Protein AF-A0A528B3T6-F1 (afdb_monomer)

Structure (mmCIF, N/CA/C/O backbone):
data_AF-A0A528B3T6-F1
#
_entry.id   AF-A0A528B3T6-F1
#
loop_
_atom_site.group_PDB
_atom_site.id
_atom_site.type_symbol
_atom_site.label_atom_id
_atom_site.label_alt_id
_atom_site.label_comp_id
_atom_site.label_asym_id
_atom_site.label_entity_id
_atom_site.label_seq_id
_atom_site.pdbx_PDB_ins_code
_atom_site.Cartn_x
_atom_site.Cartn_y
_atom_site.Cartn_z
_atom_site.occupancy
_atom_site.B_iso_or_equiv
_atom_site.auth_seq_id
_atom_site.auth_comp_id
_atom_site.auth_asym_id
_atom_site.auth_atom_id
_atom_site.pdbx_PDB_model_num
ATOM 1 N N . ALA A 1 1 ? 17.265 1.862 -13.400 1.00 64.94 1 ALA A N 1
ATOM 2 C CA . ALA A 1 1 ? 17.096 2.666 -12.178 1.00 64.94 1 ALA A CA 1
ATOM 3 C C . ALA A 1 1 ? 17.545 1.838 -10.991 1.00 64.94 1 ALA A C 1
ATOM 5 O O . ALA A 1 1 ? 17.247 0.642 -10.948 1.00 64.94 1 ALA A O 1
ATOM 6 N N . ASP A 1 2 ? 18.288 2.463 -10.087 1.00 90.25 2 ASP A N 1
ATOM 7 C CA . ASP A 1 2 ? 18.528 1.935 -8.749 1.00 90.25 2 ASP A CA 1
ATOM 8 C C . ASP A 1 2 ? 17.200 1.826 -7.971 1.00 90.25 2 ASP A C 1
ATOM 10 O O . ASP A 1 2 ? 16.128 2.189 -8.468 1.00 90.25 2 ASP A O 1
ATOM 14 N N . ILE A 1 3 ? 17.250 1.270 -6.761 1.00 93.94 3 ILE A N 1
ATOM 15 C CA . ILE A 1 3 ? 16.043 1.057 -5.952 1.00 93.94 3 ILE A CA 1
ATOM 16 C C . ILE A 1 3 ? 15.342 2.383 -5.640 1.00 93.94 3 ILE A C 1
ATOM 18 O O . ILE A 1 3 ? 14.124 2.462 -5.766 1.00 93.94 3 ILE A O 1
ATOM 22 N N . LEU A 1 4 ? 16.095 3.436 -5.316 1.00 95.94 4 LEU A N 1
ATOM 23 C CA . LEU A 1 4 ? 15.523 4.750 -5.017 1.00 95.94 4 LEU A CA 1
ATOM 24 C C . LEU A 1 4 ? 14.788 5.343 -6.223 1.00 95.94 4 LEU A C 1
ATOM 26 O O . LEU A 1 4 ? 13.667 5.823 -6.070 1.00 95.94 4 LEU A O 1
ATOM 30 N N . GLY A 1 5 ? 15.351 5.241 -7.431 1.00 96.69 5 GLY A N 1
ATOM 31 C CA . GLY A 1 5 ? 14.678 5.704 -8.643 1.00 96.69 5 GLY A CA 1
ATOM 32 C C . GLY A 1 5 ? 13.379 4.950 -8.946 1.00 96.69 5 GLY A C 1
ATOM 33 O O . GLY A 1 5 ? 12.431 5.541 -9.458 1.00 96.69 5 GLY A O 1
ATOM 34 N N . ARG A 1 6 ? 13.299 3.657 -8.605 1.00 95.94 6 ARG A N 1
ATOM 35 C CA . ARG A 1 6 ? 12.060 2.868 -8.732 1.00 95.94 6 ARG A CA 1
ATOM 36 C C . ARG A 1 6 ? 11.007 3.315 -7.724 1.00 95.94 6 ARG A C 1
ATOM 38 O O . ARG A 1 6 ? 9.865 3.531 -8.115 1.00 95.94 6 ARG A O 1
ATOM 45 N N . VAL A 1 7 ? 11.399 3.499 -6.462 1.00 96.75 7 VAL A N 1
ATOM 46 C CA . VAL A 1 7 ? 10.499 3.991 -5.406 1.00 96.75 7 VAL A CA 1
ATOM 47 C C . VAL A 1 7 ? 9.953 5.372 -5.766 1.00 96.75 7 VAL A C 1
ATOM 49 O O . VAL A 1 7 ? 8.743 5.555 -5.733 1.00 96.75 7 VAL A O 1
ATOM 52 N N . GLY A 1 8 ? 10.799 6.299 -6.226 1.00 97.44 8 GLY A N 1
ATOM 53 C CA . GLY A 1 8 ? 10.349 7.633 -6.640 1.00 97.44 8 GLY A CA 1
ATOM 54 C C . GLY A 1 8 ? 9.336 7.610 -7.794 1.00 97.44 8 GLY A C 1
ATOM 55 O O . GLY A 1 8 ? 8.414 8.423 -7.839 1.00 97.44 8 GLY A O 1
ATOM 56 N N . ALA A 1 9 ? 9.446 6.647 -8.713 1.00 97.69 9 ALA A N 1
ATOM 57 C CA . ALA A 1 9 ? 8.439 6.462 -9.755 1.00 97.69 9 ALA A CA 1
ATOM 58 C C . ALA A 1 9 ? 7.103 5.939 -9.195 1.00 97.69 9 ALA A C 1
ATOM 60 O O . ALA A 1 9 ? 6.044 6.417 -9.598 1.00 97.69 9 ALA A O 1
ATOM 61 N N . MET A 1 10 ? 7.142 5.013 -8.230 1.00 97.88 10 MET A N 1
ATOM 62 C CA . MET A 1 10 ? 5.939 4.538 -7.534 1.00 97.88 10 MET A CA 1
ATOM 63 C C . MET A 1 10 ? 5.270 5.653 -6.714 1.00 97.88 10 MET A C 1
ATOM 65 O O . MET A 1 10 ? 4.046 5.761 -6.705 1.00 97.88 10 MET A O 1
ATOM 69 N N . GLU A 1 11 ? 6.052 6.517 -6.062 1.00 98.19 11 GLU A N 1
ATOM 70 C CA . GLU A 1 11 ? 5.533 7.685 -5.337 1.00 98.19 11 GLU A CA 1
ATOM 71 C C . GLU A 1 11 ? 4.794 8.643 -6.272 1.00 98.19 11 GLU A C 1
ATOM 73 O O . GLU A 1 11 ? 3.712 9.119 -5.929 1.00 98.19 11 GLU A O 1
ATOM 78 N N . LYS A 1 12 ? 5.332 8.876 -7.476 1.00 98.12 12 LYS A N 1
ATOM 79 C CA . LYS A 1 12 ? 4.673 9.703 -8.492 1.00 98.12 12 LYS A CA 1
ATOM 80 C C . LYS A 1 12 ? 3.325 9.119 -8.922 1.00 98.12 12 LYS A C 1
ATOM 82 O O . LYS A 1 12 ? 2.351 9.860 -8.974 1.00 98.12 12 LYS A O 1
ATOM 87 N N . ILE A 1 13 ? 3.258 7.809 -9.173 1.00 97.81 13 ILE A N 1
ATOM 88 C CA . ILE A 1 13 ? 2.001 7.121 -9.514 1.00 97.81 13 ILE A CA 1
ATOM 89 C C . ILE A 1 13 ? 0.962 7.312 -8.405 1.00 97.81 13 ILE A C 1
ATOM 91 O O . ILE A 1 13 ? -0.168 7.699 -8.680 1.00 97.81 13 ILE A O 1
ATOM 95 N N . ALA A 1 14 ? 1.349 7.075 -7.148 1.00 97.56 14 ALA A N 1
ATOM 96 C CA . ALA A 1 14 ? 0.440 7.233 -6.014 1.00 97.56 14 ALA A CA 1
ATOM 97 C C . ALA A 1 14 ? -0.060 8.683 -5.876 1.00 97.56 14 ALA A C 1
ATOM 99 O O . ALA A 1 14 ? -1.251 8.919 -5.675 1.00 97.56 14 ALA A O 1
ATOM 100 N N . ALA A 1 15 ? 0.834 9.659 -6.065 1.00 97.75 15 ALA A N 1
ATOM 101 C CA . ALA A 1 15 ? 0.482 11.074 -6.038 1.00 97.75 15 ALA A CA 1
ATOM 102 C C . ALA A 1 15 ? -0.511 11.456 -7.152 1.00 97.75 15 ALA A C 1
ATOM 104 O O . ALA A 1 15 ? -1.454 12.198 -6.887 1.00 97.75 15 ALA A O 1
ATOM 105 N N . GLU A 1 16 ? -0.341 10.929 -8.369 1.00 97.25 16 GLU A N 1
ATOM 106 C CA . GLU A 1 16 ? -1.298 11.102 -9.475 1.00 97.25 16 GLU A CA 1
ATOM 107 C C . GLU A 1 16 ? -2.665 10.465 -9.164 1.00 97.25 16 GLU A 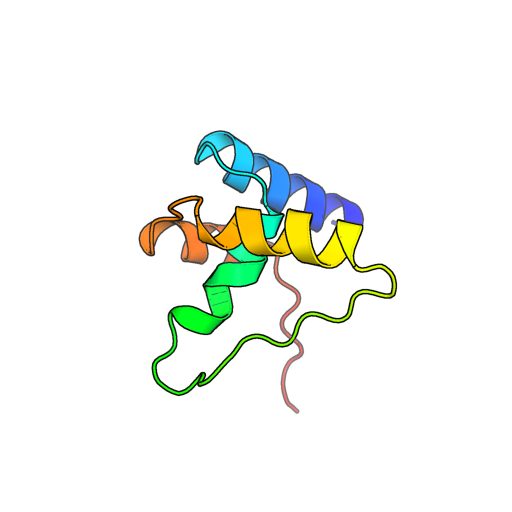C 1
ATOM 109 O O . GLU A 1 16 ? -3.695 11.005 -9.562 1.00 97.25 16 GLU A O 1
ATOM 114 N N . GLY A 1 17 ? -2.678 9.362 -8.408 1.00 95.06 17 GLY A N 1
ATOM 115 C CA . GLY A 1 17 ? -3.885 8.711 -7.887 1.00 95.06 17 GLY A CA 1
ATOM 116 C C . GLY A 1 17 ? -4.516 9.397 -6.666 1.00 95.06 17 GLY A C 1
ATOM 117 O O . GLY A 1 17 ? -5.601 9.008 -6.241 1.00 95.06 17 GLY A O 1
ATOM 118 N N . GLY A 1 18 ? -3.877 10.430 -6.103 1.00 96.50 18 GLY A N 1
ATOM 119 C CA . GLY A 1 18 ? -4.412 11.208 -4.982 1.00 96.50 18 GLY A CA 1
ATOM 120 C C . GLY A 1 18 ? -4.236 10.573 -3.597 1.00 96.50 18 GLY A C 1
ATOM 121 O O . GLY A 1 18 ? -4.935 10.961 -2.661 1.00 96.50 18 GLY A O 1
ATOM 122 N N . TYR A 1 19 ? -3.310 9.626 -3.434 1.00 96.31 19 TYR A N 1
ATOM 123 C CA . TYR A 1 19 ? -3.060 8.941 -2.161 1.00 96.31 19 TYR A CA 1
ATOM 124 C C . TYR A 1 19 ? -1.552 8.765 -1.887 1.00 96.31 19 TYR A C 1
ATOM 126 O O . TYR A 1 19 ? -0.727 8.808 -2.799 1.00 96.31 19 TYR A O 1
ATOM 134 N N . PRO A 1 20 ? -1.130 8.569 -0.624 1.00 96.12 20 PRO A N 1
ATOM 135 C CA . PRO A 1 20 ? 0.265 8.263 -0.318 1.00 96.12 20 PRO A CA 1
ATOM 136 C C . PRO A 1 20 ? 0.619 6.833 -0.747 1.00 96.12 20 PRO A C 1
ATOM 138 O O . PRO A 1 20 ? -0.164 5.913 -0.522 1.00 96.12 20 PRO A O 1
ATOM 141 N N . LEU A 1 21 ? 1.837 6.606 -1.258 1.00 96.25 21 LEU A N 1
ATOM 142 C CA . LEU A 1 21 ? 2.301 5.271 -1.683 1.00 96.25 21 LEU A CA 1
ATOM 143 C C . LEU A 1 21 ? 2.108 4.193 -0.602 1.00 96.25 21 LEU A C 1
ATOM 145 O O . LEU A 1 21 ? 1.767 3.053 -0.907 1.00 96.25 21 LEU A O 1
ATOM 149 N N . ALA A 1 22 ? 2.277 4.563 0.668 1.00 93.38 22 ALA A N 1
ATOM 150 C CA . ALA A 1 22 ? 2.063 3.654 1.786 1.00 93.38 22 ALA A CA 1
ATOM 151 C C . ALA A 1 22 ? 0.624 3.103 1.847 1.00 93.38 22 ALA A C 1
ATOM 153 O O . ALA A 1 22 ? 0.460 1.941 2.193 1.00 93.38 22 ALA A O 1
ATOM 154 N N . ALA A 1 23 ? -0.405 3.874 1.471 1.00 94.88 23 ALA A N 1
ATOM 155 C CA . ALA A 1 23 ? -1.786 3.379 1.440 1.00 94.88 23 ALA A CA 1
ATOM 156 C C . ALA A 1 23 ? -1.955 2.242 0.424 1.00 94.88 23 ALA A C 1
ATOM 158 O O . ALA A 1 23 ? -2.461 1.179 0.781 1.00 94.88 23 ALA A O 1
ATOM 159 N N . ALA A 1 24 ? -1.431 2.416 -0.795 1.00 95.25 24 ALA A N 1
ATOM 160 C CA . ALA A 1 24 ? -1.427 1.353 -1.797 1.00 95.25 24 ALA A CA 1
ATOM 161 C C . ALA A 1 24 ? -0.626 0.135 -1.322 1.00 95.25 24 ALA A C 1
ATOM 163 O O . ALA A 1 24 ? -1.102 -0.989 -1.421 1.00 95.25 24 ALA A O 1
ATOM 164 N N . ALA A 1 25 ? 0.554 0.335 -0.731 1.00 93.31 25 ALA A N 1
ATOM 165 C CA . ALA A 1 25 ? 1.360 -0.777 -0.228 1.00 93.31 25 ALA A CA 1
ATOM 166 C C . ALA A 1 25 ? 0.647 -1.590 0.872 1.00 93.31 25 ALA A C 1
ATOM 168 O O . ALA A 1 25 ? 0.760 -2.813 0.900 1.00 93.31 25 ALA A O 1
ATOM 169 N N . PHE A 1 26 ? -0.096 -0.924 1.762 1.00 91.69 26 PHE A N 1
ATO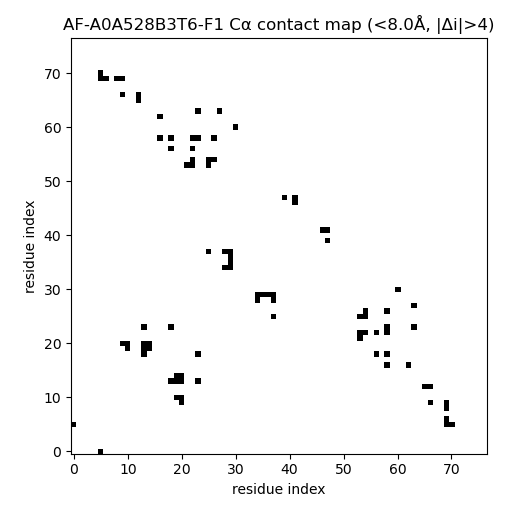M 170 C CA . PHE A 1 26 ? -0.877 -1.577 2.817 1.00 91.69 26 PHE A CA 1
ATOM 171 C C . PHE A 1 26 ? -2.053 -2.393 2.276 1.00 91.69 26 PHE A C 1
ATOM 173 O O . PHE A 1 26 ? -2.370 -3.444 2.831 1.00 91.69 26 PHE A O 1
ATOM 180 N N . GLN A 1 27 ? -2.700 -1.905 1.219 1.00 92.38 27 GLN A N 1
ATOM 181 C CA . GLN A 1 27 ? -3.914 -2.504 0.665 1.00 92.38 27 GLN A CA 1
ATOM 182 C C . GLN A 1 27 ? -3.630 -3.525 -0.438 1.00 92.38 27 GLN A C 1
ATOM 184 O O . GLN A 1 27 ? -4.432 -4.430 -0.631 1.00 92.38 27 GLN A O 1
ATOM 189 N N . PHE A 1 28 ? -2.470 -3.453 -1.099 1.00 93.19 28 PHE A N 1
ATOM 190 C CA . PHE A 1 28 ? -2.109 -4.344 -2.204 1.00 93.19 28 PHE A CA 1
ATOM 191 C C . PHE A 1 28 ? -2.302 -5.839 -1.883 1.00 93.19 28 PHE A C 1
ATOM 193 O O . PHE A 1 28 ? -2.966 -6.514 -2.668 1.00 93.19 28 PHE A O 1
ATOM 200 N N . PRO A 1 29 ? 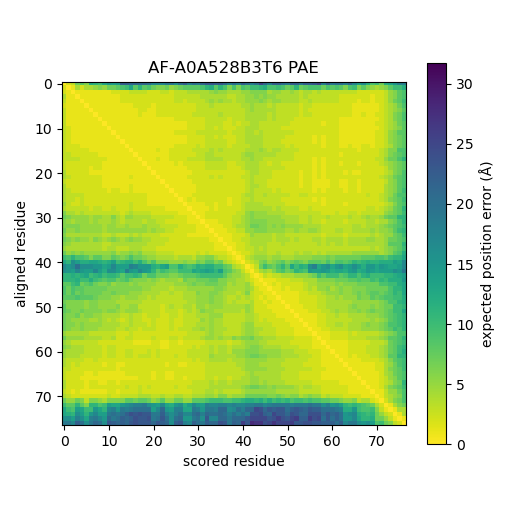-1.823 -6.383 -0.740 1.00 91.62 29 PRO A N 1
ATOM 201 C CA . PRO A 1 29 ? -2.035 -7.799 -0.441 1.00 91.62 29 PRO A CA 1
ATOM 202 C C . PRO A 1 29 ? -3.506 -8.147 -0.187 1.00 91.62 29 PRO A C 1
ATOM 204 O O . PRO A 1 29 ? -3.896 -9.289 -0.388 1.00 91.62 29 PRO A O 1
ATOM 207 N N . LEU A 1 30 ? -4.323 -7.186 0.256 1.00 89.06 30 LEU A N 1
ATOM 208 C CA . LEU A 1 30 ? -5.735 -7.404 0.585 1.00 89.06 30 LEU A CA 1
ATOM 209 C C . LEU A 1 30 ? -6.626 -7.558 -0.658 1.00 89.06 30 LEU A C 1
ATOM 211 O O . LEU A 1 30 ? -7.777 -7.965 -0.512 1.00 89.06 30 LEU A O 1
ATOM 215 N N . HIS A 1 31 ? -6.111 -7.287 -1.864 1.00 86.75 31 HIS A N 1
ATOM 216 C CA . HIS A 1 31 ? -6.810 -7.632 -3.108 1.00 86.75 31 HIS A CA 1
ATOM 217 C C . HIS A 1 31 ? -6.831 -9.125 -3.406 1.00 86.75 31 HIS A C 1
ATOM 219 O O . HIS A 1 31 ? -7.682 -9.577 -4.169 1.00 86.75 31 HIS A O 1
ATOM 225 N N . GLU A 1 32 ? -5.926 -9.896 -2.808 1.00 90.50 32 GLU A N 1
ATOM 226 C CA . GLU A 1 32 ? -5.859 -11.332 -3.027 1.00 90.50 32 GLU A CA 1
ATOM 227 C C . GLU A 1 32 ? -6.710 -12.071 -1.985 1.00 90.50 32 GLU A C 1
ATOM 229 O O . GLU A 1 32 ? -6.383 -12.031 -0.796 1.00 90.50 32 GLU A O 1
ATOM 234 N N . PRO A 1 33 ? -7.760 -12.820 -2.384 1.00 91.06 33 PRO A N 1
ATOM 235 C CA . PRO A 1 33 ? -8.667 -13.484 -1.438 1.00 91.06 33 PRO A CA 1
ATOM 236 C C . PRO A 1 33 ? -7.989 -14.490 -0.497 1.00 91.06 33 PRO A C 1
ATOM 238 O O . PRO A 1 33 ? -8.548 -14.855 0.535 1.00 91.06 33 PRO A O 1
ATOM 241 N N . VAL A 1 34 ? -6.795 -14.972 -0.858 1.00 95.44 34 VAL A N 1
ATOM 242 C CA . VAL A 1 34 ? -5.999 -15.898 -0.037 1.00 95.44 34 VAL A CA 1
ATOM 243 C C . VAL A 1 34 ? -5.322 -15.204 1.154 1.00 95.44 34 VAL A C 1
ATOM 245 O O . VAL A 1 34 ? -4.884 -15.869 2.095 1.00 95.44 34 VAL A O 1
ATOM 248 N N . VAL A 1 35 ? -5.229 -13.874 1.145 1.00 93.94 35 VAL A N 1
ATOM 249 C CA . VAL A 1 35 ? -4.574 -13.099 2.199 1.00 93.94 35 VAL A CA 1
ATOM 250 C C . VAL A 1 35 ? -5.565 -12.807 3.322 1.00 93.94 35 VAL A C 1
ATOM 252 O O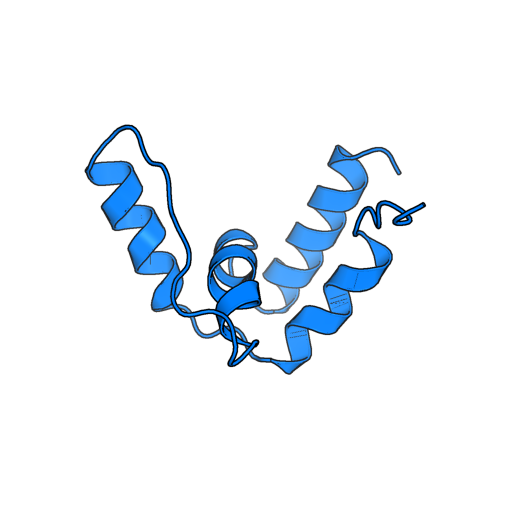 . VAL A 1 35 ? -6.492 -12.020 3.178 1.00 93.94 35 VAL A O 1
ATOM 255 N N . ALA A 1 36 ? -5.337 -13.418 4.485 1.00 92.88 36 ALA A N 1
ATOM 256 C CA . ALA A 1 36 ? -6.181 -13.203 5.660 1.00 92.88 36 ALA A CA 1
ATOM 257 C C . ALA A 1 36 ? -5.891 -11.876 6.386 1.00 92.88 36 ALA A C 1
ATOM 259 O O . ALA A 1 36 ? -6.789 -11.291 6.989 1.00 92.88 36 ALA A O 1
ATOM 260 N N . SER A 1 37 ? -4.633 -11.418 6.391 1.00 90.56 37 SER A N 1
ATOM 261 C CA . SER A 1 37 ? -4.232 -10.173 7.055 1.00 90.56 37 SER A CA 1
ATOM 262 C C . SER A 1 37 ? -2.885 -9.645 6.559 1.00 90.56 37 SER A C 1
ATOM 264 O O . SER A 1 37 ? -2.052 -10.393 6.044 1.00 90.56 37 SER A O 1
ATOM 266 N N . VAL A 1 38 ? -2.657 -8.342 6.760 1.00 89.00 38 VAL A N 1
ATOM 267 C CA . VAL A 1 38 ? -1.369 -7.675 6.521 1.00 89.00 38 VAL A CA 1
ATOM 268 C C . VAL A 1 38 ? -0.708 -7.369 7.860 1.00 89.00 38 VAL A C 1
ATOM 270 O O . VAL A 1 38 ? -1.240 -6.626 8.687 1.00 89.00 38 VAL A O 1
ATOM 273 N N . LEU A 1 39 ? 0.475 -7.941 8.086 1.00 88.75 39 LEU A N 1
ATOM 274 C CA . LEU A 1 39 ? 1.241 -7.717 9.309 1.00 88.75 39 LEU A CA 1
ATOM 275 C C . LEU A 1 39 ? 1.988 -6.386 9.242 1.00 88.75 39 LEU A C 1
ATOM 277 O O . LEU A 1 39 ? 2.775 -6.147 8.331 1.00 88.75 39 LEU A O 1
ATOM 281 N N . THR A 1 40 ? 1.796 -5.544 10.256 1.00 83.31 40 THR A N 1
ATOM 282 C CA . THR A 1 40 ? 2.502 -4.264 10.374 1.00 83.31 40 THR A CA 1
ATOM 283 C C . THR A 1 40 ? 3.350 -4.232 11.632 1.00 83.31 40 THR A C 1
ATOM 285 O O . THR A 1 40 ? 2.844 -4.079 12.744 1.00 83.31 40 THR A O 1
ATOM 288 N N . GLY A 1 41 ? 4.666 -4.336 11.454 1.00 79.69 41 GLY A N 1
ATOM 289 C CA . GLY A 1 41 ? 5.627 -4.141 12.532 1.00 79.69 41 GLY A CA 1
ATOM 290 C C . GLY A 1 41 ? 5.815 -2.655 12.821 1.00 79.69 41 GLY A C 1
ATOM 291 O O . GLY A 1 41 ? 6.345 -1.922 11.990 1.00 79.69 41 GLY A O 1
ATOM 292 N N . THR A 1 42 ? 5.420 -2.191 14.008 1.00 74.38 42 THR A N 1
ATOM 293 C CA . THR A 1 42 ? 5.805 -0.854 14.483 1.00 74.38 42 THR A CA 1
ATOM 294 C C . THR A 1 42 ? 6.342 -0.935 15.907 1.00 74.38 42 THR A C 1
ATOM 296 O O . THR A 1 42 ? 5.793 -1.643 16.745 1.00 74.38 42 THR A O 1
ATOM 299 N N . ALA A 1 43 ? 7.414 -0.194 16.196 1.00 72.88 43 ALA A N 1
ATOM 300 C CA . ALA A 1 43 ? 8.022 -0.163 17.529 1.00 72.88 43 ALA A CA 1
ATOM 301 C C . ALA A 1 43 ? 7.309 0.794 18.508 1.00 72.88 43 ALA A C 1
ATOM 303 O O . ALA A 1 43 ? 7.633 0.816 19.692 1.00 72.88 43 ALA A O 1
ATOM 304 N N . LYS A 1 44 ? 6.380 1.634 18.021 1.00 84.69 44 LYS A N 1
ATOM 305 C CA . LYS A 1 44 ? 5.711 2.687 18.802 1.00 84.69 44 LYS A CA 1
ATOM 306 C C . LYS A 1 44 ? 4.206 2.705 18.509 1.00 84.69 44 LYS A C 1
ATOM 308 O O . LYS A 1 44 ? 3.851 2.807 17.335 1.00 84.69 44 LYS A O 1
ATOM 313 N N . PRO A 1 45 ? 3.330 2.742 19.532 1.00 83.69 45 PRO A N 1
ATOM 314 C CA . PRO A 1 45 ? 1.876 2.786 19.336 1.00 83.69 45 PRO A CA 1
ATOM 315 C C . PRO A 1 45 ? 1.388 3.935 18.442 1.00 83.69 45 PRO A C 1
ATOM 317 O O . PRO A 1 45 ? 0.459 3.771 17.660 1.00 83.69 45 PRO A O 1
ATOM 320 N N . THR A 1 46 ? 2.044 5.095 18.496 1.00 84.75 46 THR A N 1
ATOM 321 C CA . THR A 1 46 ? 1.693 6.251 17.656 1.00 84.75 46 THR A CA 1
ATOM 322 C C . THR A 1 46 ? 1.972 6.022 16.171 1.00 84.75 46 THR A C 1
ATOM 324 O O . THR A 1 46 ? 1.242 6.532 15.324 1.00 84.75 46 THR A O 1
ATOM 327 N N . ASN A 1 47 ? 2.998 5.234 15.838 1.00 84.81 47 ASN A N 1
ATOM 328 C CA . ASN A 1 47 ? 3.272 4.847 14.456 1.00 84.81 47 ASN A CA 1
ATOM 329 C C . ASN A 1 47 ? 2.248 3.822 13.965 1.00 84.81 47 ASN A C 1
ATOM 331 O O . ASN A 1 47 ? 1.828 3.912 12.817 1.00 84.81 47 ASN A O 1
ATOM 335 N N . LEU A 1 48 ? 1.811 2.904 14.836 1.00 84.94 48 LEU A N 1
ATOM 336 C CA . LEU A 1 48 ? 0.723 1.984 14.515 1.00 84.94 48 LEU A CA 1
ATOM 337 C C . LEU A 1 48 ? -0.552 2.751 14.161 1.00 84.94 48 LEU A C 1
ATOM 339 O O . LEU A 1 48 ? -1.097 2.538 13.086 1.00 84.94 48 LEU A O 1
ATOM 343 N N . ALA A 1 49 ? -0.986 3.680 15.017 1.00 85.81 49 ALA A N 1
ATOM 344 C CA . ALA A 1 49 ? -2.206 4.452 14.782 1.00 85.81 49 ALA A CA 1
ATOM 345 C C . ALA A 1 49 ? -2.164 5.219 13.447 1.00 85.81 49 ALA A C 1
ATOM 347 O O . ALA A 1 49 ? -3.115 5.150 12.676 1.00 85.81 49 ALA A O 1
ATOM 348 N N . ARG A 1 50 ? -1.040 5.882 13.135 1.00 85.62 50 ARG A N 1
ATOM 349 C CA . ARG A 1 50 ? -0.844 6.560 11.841 1.00 85.62 50 ARG A CA 1
ATOM 350 C C . ARG A 1 50 ? -0.929 5.589 10.662 1.00 85.62 50 ARG A C 1
ATOM 352 O O . ARG A 1 50 ? -1.544 5.912 9.657 1.00 85.62 50 ARG A O 1
ATOM 359 N N . ASN A 1 51 ? -0.299 4.422 10.767 1.00 84.75 51 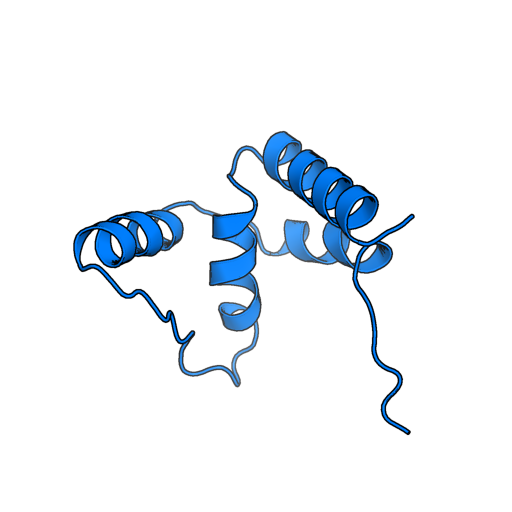ASN A N 1
ATOM 360 C CA . ASN A 1 51 ? -0.317 3.433 9.693 1.00 84.75 51 ASN A CA 1
ATOM 361 C C . AS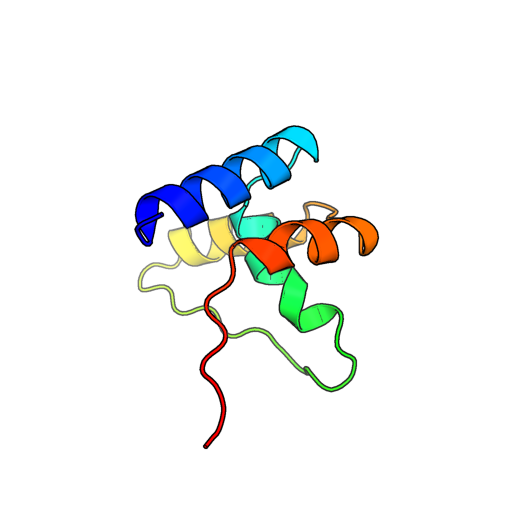N A 1 51 ? -1.723 2.871 9.466 1.00 84.75 51 ASN A C 1
ATOM 363 O O . ASN A 1 51 ? -2.119 2.675 8.325 1.00 84.75 51 ASN A O 1
ATOM 367 N N . LEU A 1 52 ? -2.492 2.655 10.535 1.00 86.38 52 LEU A N 1
ATOM 368 C CA . LEU A 1 52 ? -3.870 2.178 10.425 1.00 86.38 52 LEU A CA 1
ATOM 369 C C . LEU A 1 52 ? -4.782 3.195 9.726 1.00 86.38 52 LEU A C 1
ATOM 371 O O . LEU A 1 52 ? -5.638 2.780 8.957 1.00 86.38 52 LEU A O 1
ATOM 375 N N . GLN A 1 53 ? -4.545 4.501 9.892 1.00 89.88 53 GLN A N 1
ATOM 376 C CA . GLN A 1 53 ? -5.273 5.546 9.150 1.00 89.88 53 GLN A CA 1
ATOM 377 C C . GLN A 1 53 ? -5.071 5.461 7.625 1.00 89.88 53 GLN A C 1
ATOM 379 O O . GLN A 1 53 ? -5.863 6.013 6.869 1.00 89.88 53 GLN A O 1
ATOM 384 N N . LEU A 1 54 ? -4.028 4.770 7.144 1.00 89.44 54 LEU A N 1
ATOM 385 C CA . LEU A 1 54 ? -3.823 4.549 5.708 1.00 89.44 54 LEU A CA 1
ATOM 386 C C . LEU A 1 54 ? -4.839 3.568 5.112 1.00 89.44 54 LEU A C 1
ATOM 388 O O . LEU A 1 54 ? -5.036 3.582 3.899 1.00 89.44 54 LEU A O 1
ATOM 392 N N . LEU A 1 55 ? -5.470 2.725 5.937 1.00 86.00 55 LEU A N 1
ATOM 393 C CA . LEU A 1 55 ? -6.512 1.793 5.497 1.00 86.00 55 LEU A CA 1
ATOM 394 C C . LEU A 1 55 ? -7.848 2.500 5.223 1.00 86.00 55 LEU A C 1
ATOM 396 O O . LEU A 1 55 ? -8.676 1.958 4.499 1.00 86.00 55 LEU A O 1
ATOM 400 N N . ASP A 1 56 ? -8.045 3.713 5.747 1.00 90.75 56 ASP A N 1
ATOM 401 C CA . ASP A 1 56 ? -9.246 4.517 5.481 1.00 90.75 56 ASP A CA 1
ATOM 402 C C . ASP A 1 56 ? -9.192 5.211 4.105 1.00 90.75 56 ASP A C 1
ATOM 404 O O . ASP A 1 56 ? -10.212 5.655 3.572 1.00 90.75 56 ASP A O 1
ATOM 408 N N . ILE A 1 57 ? -8.003 5.308 3.504 1.00 93.94 57 ILE A N 1
ATOM 409 C CA . ILE A 1 57 ? -7.791 5.926 2.192 1.00 93.94 57 ILE A CA 1
ATOM 410 C C . ILE A 1 57 ? -8.188 4.924 1.112 1.00 93.94 57 ILE A C 1
ATOM 412 O O . ILE A 1 57 ? -7.603 3.855 1.028 1.00 93.94 57 ILE A O 1
ATOM 416 N N . GLN A 1 58 ? -9.144 5.262 0.252 1.00 91.62 58 GLN A N 1
ATOM 417 C CA . GLN A 1 58 ? -9.552 4.366 -0.832 1.00 91.62 58 GLN A CA 1
ATOM 418 C C . GLN A 1 58 ? -8.498 4.342 -1.946 1.00 91.62 58 GLN A C 1
ATOM 420 O O . GLN A 1 58 ? -8.209 5.382 -2.540 1.00 91.62 58 GLN A O 1
ATOM 425 N N . VAL A 1 59 ? -7.953 3.161 -2.246 1.00 94.44 59 VAL A N 1
ATOM 426 C CA . VAL A 1 59 ? -7.072 2.931 -3.399 1.00 94.44 59 VAL A CA 1
ATOM 427 C C . VAL A 1 59 ? -7.793 2.003 -4.379 1.00 94.44 59 VAL A C 1
ATOM 429 O O . VAL A 1 59 ? -8.022 0.846 -4.040 1.00 94.44 59 VAL A O 1
ATOM 432 N N . PRO A 1 60 ? -8.181 2.476 -5.576 1.00 93.25 60 PRO A N 1
ATOM 433 C CA . PRO A 1 60 ? -8.858 1.627 -6.552 1.00 93.25 60 PRO A CA 1
ATOM 434 C C . PRO A 1 60 ? -7.980 0.467 -7.040 1.00 93.25 60 PRO A C 1
ATOM 436 O O . PRO A 1 60 ? -6.811 0.669 -7.365 1.00 93.25 60 PRO A O 1
ATOM 439 N N . ASP A 1 61 ? -8.571 -0.715 -7.225 1.00 91.06 61 ASP A N 1
ATOM 440 C CA . ASP A 1 61 ? 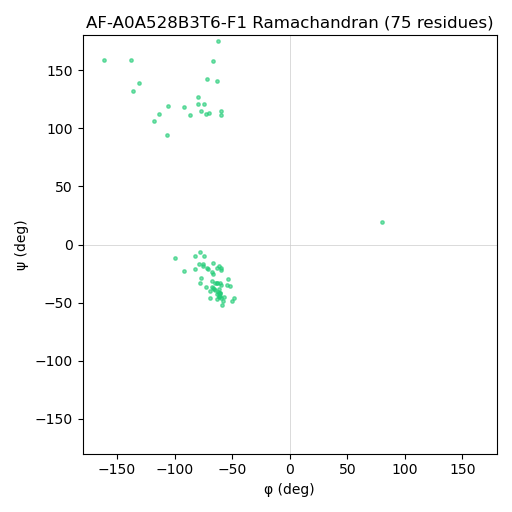-7.911 -1.929 -7.737 1.00 91.06 61 ASP A CA 1
ATOM 441 C C . ASP A 1 61 ? -7.187 -1.695 -9.078 1.00 91.06 61 ASP A C 1
ATOM 443 O O . ASP A 1 61 ? -6.165 -2.305 -9.391 1.00 91.06 61 ASP A O 1
ATOM 447 N N . THR A 1 62 ? -7.693 -0.765 -9.891 1.00 92.38 62 THR A N 1
ATOM 448 C CA . THR A 1 62 ? -7.097 -0.405 -11.184 1.00 92.38 62 THR A CA 1
ATOM 449 C C . THR A 1 62 ? -5.733 0.273 -11.062 1.00 92.38 62 THR A C 1
ATOM 451 O O . THR A 1 62 ? -5.007 0.367 -12.052 1.00 92.38 62 THR A O 1
ATOM 454 N N . GLU A 1 63 ? -5.369 0.766 -9.878 1.00 94.62 63 GLU A N 1
ATOM 455 C CA . GLU A 1 63 ? -4.102 1.457 -9.662 1.00 94.62 63 GLU A CA 1
ATOM 456 C C . GLU A 1 63 ? -2.911 0.497 -9.561 1.00 94.62 63 GLU A C 1
ATOM 458 O O . GLU A 1 63 ? -1.803 0.867 -9.951 1.00 94.62 63 GLU A O 1
ATOM 463 N N . PHE A 1 64 ? -3.108 -0.741 -9.093 1.00 93.50 64 PHE A N 1
ATOM 464 C CA . PHE A 1 64 ? -1.985 -1.611 -8.720 1.00 93.50 64 PHE A CA 1
ATOM 465 C C . PHE A 1 64 ? -1.114 -2.039 -9.901 1.00 93.50 64 PHE A C 1
ATOM 467 O O . PHE A 1 64 ? 0.111 -2.035 -9.789 1.00 93.50 64 PHE A O 1
ATOM 474 N N . ALA A 1 65 ? -1.722 -2.295 -11.062 1.00 93.75 65 ALA A N 1
ATOM 475 C CA . ALA A 1 65 ? -0.999 -2.667 -12.281 1.00 93.75 65 ALA A CA 1
ATOM 476 C C . ALA A 1 65 ? 0.010 -1.592 -12.740 1.00 93.75 65 ALA A C 1
ATOM 478 O O . ALA A 1 65 ? 0.974 -1.888 -13.447 1.00 93.75 65 ALA A O 1
ATOM 479 N N . LYS A 1 66 ? -0.166 -0.326 -12.326 1.00 95.94 66 LYS A N 1
ATOM 480 C CA . LYS A 1 66 ? 0.766 0.763 -12.661 1.00 95.94 66 LYS A CA 1
ATOM 481 C C . LYS A 1 66 ? 2.130 0.592 -11.983 1.00 95.94 66 LYS A C 1
ATOM 483 O O . LYS A 1 66 ? 3.121 1.133 -12.476 1.00 95.94 66 LYS A O 1
ATOM 488 N N . TYR A 1 67 ? 2.206 -0.147 -10.873 1.00 95.38 67 TYR A N 1
ATOM 489 C CA . TYR A 1 67 ? 3.449 -0.355 -10.125 1.00 95.38 67 TYR A CA 1
ATOM 490 C C . TYR A 1 67 ? 4.339 -1.460 -10.709 1.00 95.38 67 TYR A C 1
ATOM 492 O O . TYR A 1 67 ? 5.553 -1.431 -10.474 1.00 95.38 67 TYR A O 1
ATOM 500 N N . ASP A 1 68 ? 3.780 -2.382 -11.501 1.00 93.25 68 ASP A N 1
ATOM 501 C CA . ASP A 1 68 ? 4.467 -3.569 -12.034 1.00 93.25 68 ASP A CA 1
ATOM 502 C C . ASP A 1 68 ? 5.838 -3.278 -12.669 1.00 93.25 68 ASP A C 1
ATOM 504 O O . ASP A 1 68 ? 6.806 -3.958 -12.304 1.00 93.25 68 ASP A O 1
ATOM 508 N N . PRO A 1 69 ? 6.005 -2.247 -13.530 1.00 94.19 69 PRO A N 1
ATOM 509 C CA . PRO A 1 69 ? 7.287 -1.972 -14.188 1.00 94.19 69 PRO A CA 1
ATOM 510 C C . PRO A 1 69 ? 8.426 -1.614 -13.224 1.00 94.19 69 PRO A C 1
ATOM 512 O O . PRO A 1 69 ? 9.606 -1.701 -13.579 1.00 94.19 69 PRO A O 1
ATOM 515 N N . TYR A 1 70 ? 8.089 -1.184 -12.007 1.00 94.56 70 TYR A N 1
ATOM 516 C CA . TYR A 1 70 ? 9.045 -0.699 -11.016 1.00 94.56 70 TYR A CA 1
ATOM 517 C C . TYR A 1 70 ? 9.397 -1.758 -9.971 1.00 94.56 70 TYR A C 1
ATOM 519 O O . TYR A 1 70 ? 10.393 -1.592 -9.258 1.00 94.56 70 TYR A O 1
ATOM 527 N N . THR A 1 71 ? 8.656 -2.867 -9.919 1.00 90.62 71 THR A N 1
ATOM 528 C CA . THR A 1 71 ? 8.926 -3.985 -9.009 1.00 90.62 71 THR A CA 1
ATOM 529 C C . THR A 1 71 ? 10.237 -4.704 -9.347 1.00 90.62 71 THR A C 1
ATOM 531 O O . THR A 1 71 ? 10.775 -4.626 -10.458 1.00 90.62 71 THR A O 1
ATOM 534 N N . VAL A 1 72 ? 10.792 -5.396 -8.351 1.00 86.62 72 VAL A N 1
ATOM 535 C CA . VAL A 1 72 ? 11.931 -6.302 -8.519 1.00 86.62 72 VAL A CA 1
ATOM 536 C C . VAL A 1 72 ? 11.415 -7.729 -8.402 1.00 86.62 72 VAL A C 1
ATOM 538 O O . VAL A 1 72 ? 11.268 -8.263 -7.309 1.00 86.62 72 VAL A O 1
ATOM 541 N N . VAL A 1 73 ? 11.094 -8.351 -9.535 1.00 75.12 73 VAL A N 1
ATOM 542 C CA . VAL A 1 73 ? 10.707 -9.764 -9.540 1.00 75.12 73 VAL A CA 1
ATOM 543 C C . VAL A 1 73 ? 11.962 -10.599 -9.298 1.00 75.12 73 VAL A C 1
ATOM 545 O O . VAL A 1 73 ? 12.855 -10.655 -10.148 1.00 75.12 73 VAL A O 1
ATOM 548 N N . GLN A 1 74 ? 12.046 -11.260 -8.144 1.00 59.41 74 GLN A N 1
ATOM 549 C CA . GLN A 1 74 ? 12.987 -12.360 -7.977 1.00 59.41 74 GLN A CA 1
ATOM 550 C C . GLN A 1 74 ? 12.462 -13.517 -8.829 1.00 59.41 74 GLN A C 1
ATOM 552 O O . GLN A 1 74 ? 11.384 -14.041 -8.561 1.00 59.41 74 GLN A O 1
ATOM 557 N N . LYS A 1 75 ? 13.187 -13.893 -9.891 1.00 53.88 75 LYS A N 1
ATOM 558 C CA . LYS A 1 75 ? 12.889 -15.143 -10.599 1.00 53.88 75 LYS A CA 1
ATOM 559 C C . LYS A 1 75 ? 13.038 -16.268 -9.579 1.00 53.88 75 LYS A C 1
ATOM 561 O O . LYS A 1 75 ? 14.147 -16.501 -9.103 1.00 53.88 75 LYS A O 1
ATOM 566 N N . LEU A 1 76 ? 11.926 -16.901 -9.217 1.00 53.38 76 LEU A N 1
ATOM 567 C CA . LEU A 1 76 ? 11.954 -18.175 -8.512 1.00 53.38 76 LEU A CA 1
ATOM 568 C C . LEU A 1 76 ? 12.702 -19.144 -9.435 1.00 53.38 76 LEU A C 1
ATOM 570 O O . LEU A 1 76 ? 12.300 -19.326 -10.586 1.00 53.38 76 LEU A O 1
ATOM 574 N N . GLY A 1 77 ? 13.868 -19.598 -8.974 1.00 45.81 77 GLY A N 1
ATOM 575 C CA . GLY A 1 77 ? 14.680 -20.598 -9.664 1.00 45.81 77 GLY A CA 1
ATOM 576 C C . GLY A 1 77 ? 14.033 -21.971 -9.630 1.00 45.81 77 GLY A C 1
ATOM 577 O O . GLY A 1 77 ? 13.194 -22.202 -8.730 1.00 45.81 77 GLY A O 1
#

Sequence (77 aa):
ADILGRVGAMEKIAAEGGYPLAAAAFQFPLHEPVVASVLTGTAKPTNLARNLQLLDIQVPDTEFAKYDPYTVVQKLG

pLDDT: mean 89.05, std 10.53, range [45.81, 98.19]

Nearest PDB structures (foldseek):
  7utf-assembly2_D  TM=7.230E-01  e=1.180E-02  Rhizobium leguminosarum
  7utf-assembly1_C  TM=7.243E-01  e=1.528E-02  Rhizobium leguminosarum
  7utf-assembly1_A  TM=7.245E-01  e=1.433E-02  Rhizobium leguminosarum
  7utf-assembly2_B  TM=7.218E-01  e=2.918E-02  Rhizobium leguminosarum
  8jwk-assembly1_D  TM=7.510E-01  e=3.875E-01  Streptomyces xinghaiensis

Foldseek 3Di:
DPLVVLVVQLQVLQVVVVAGSLLCVQCVVVVDPVDPHDDDDDPDVVVVVVSVVSPVDDDDPVSPVSSVVSDDDDPPD

Solvent-accessible surface area (backbone atoms only — not comparable to full-atom values): 4986 Å² total; per-residue (Å²): 124,59,72,67,58,28,51,54,51,45,42,50,53,24,53,77,73,72,44,61,46,66,32,49,65,66,45,57,61,67,74,40,90,86,48,89,77,79,89,78,90,60,98,43,73,71,57,44,55,58,56,56,58,31,74,74,52,90,69,63,81,83,56,58,72,74,45,58,90,54,59,82,80,75,79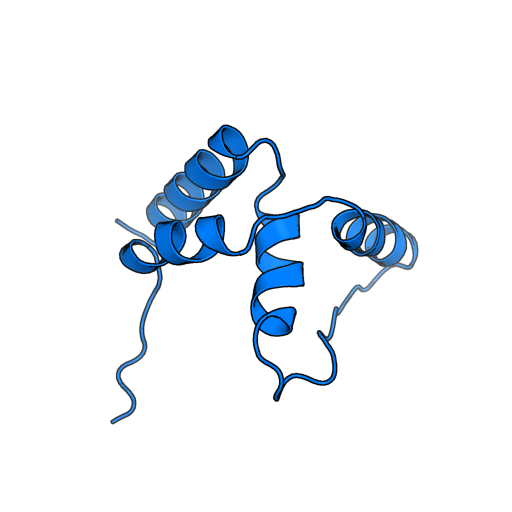,82,125

Secondary structure (DSSP, 8-state):
--HHHHHHHHHHHHHHTTS-HHHHHHHGGGGSTT--------SSHHHHHHHHGGGGS--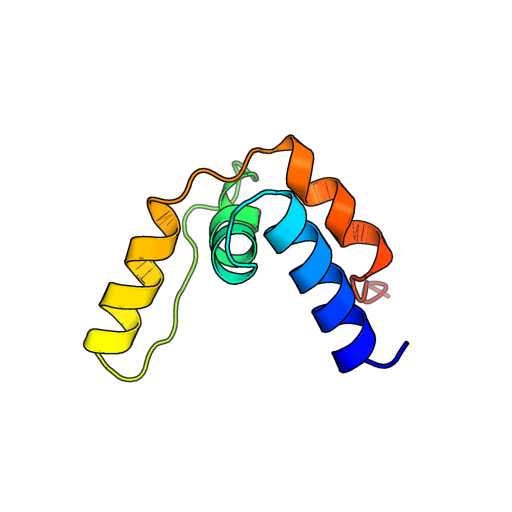-GGGGGGGGGGS------

Radius of gyration: 13.61 Å; Cα contacts (8 Å, |Δi|>4): 46; chains: 1; bounding box: 28×32×34 Å

Mean predicted aligned error: 4.74 Å